Protein AF-A0A1Z8Z651-F1 (afdb_monomer)

Secondary structure (DSSP, 8-state):
-HHHHHHHHHHHHHHHHTTT-HHHHHHHHTS-HHHHHHHHHHTT---S--S----S--

Structure (mmCIF, N/CA/C/O backbone):
data_AF-A0A1Z8Z651-F1
#
_entry.id   AF-A0A1Z8Z651-F1
#
loop_
_atom_site.group_PDB
_atom_site.id
_atom_site.type_s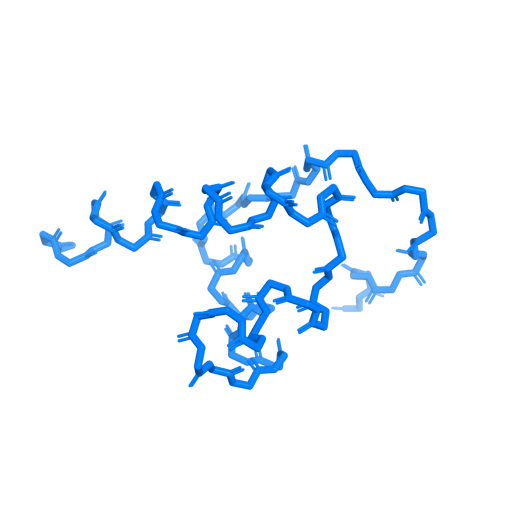ymbol
_atom_site.label_atom_id
_atom_site.label_alt_id
_atom_site.label_comp_id
_atom_site.label_asym_id
_atom_site.label_entity_id
_atom_site.label_seq_id
_atom_site.pdbx_PDB_ins_code
_atom_site.Cartn_x
_atom_site.Cartn_y
_atom_site.Cartn_z
_atom_site.occupancy
_atom_site.B_iso_or_equiv
_atom_site.auth_seq_id
_atom_site.auth_comp_id
_atom_site.auth_asym_id
_atom_site.auth_atom_id
_atom_site.pdbx_PDB_model_num
ATOM 1 N N . MET A 1 1 ? -15.829 5.666 5.998 1.00 53.31 1 MET A N 1
ATOM 2 C CA . MET A 1 1 ? -16.858 5.454 4.948 1.00 53.31 1 MET A CA 1
ATOM 3 C C . MET A 1 1 ? -16.680 4.074 4.319 1.00 53.31 1 MET A C 1
ATOM 5 O O . MET A 1 1 ? -15.568 3.571 4.308 1.00 53.31 1 MET A O 1
ATOM 9 N N . VAL A 1 2 ? -17.760 3.460 3.820 1.00 72.75 2 VAL A N 1
ATOM 10 C CA . VAL A 1 2 ? -17.862 2.046 3.373 1.00 72.75 2 VAL A CA 1
ATOM 11 C C . VAL A 1 2 ? -16.695 1.556 2.498 1.00 72.75 2 VAL A C 1
ATOM 13 O O . VAL A 1 2 ? -16.261 0.418 2.634 1.00 72.75 2 VAL A O 1
ATOM 16 N N . THR A 1 3 ? -16.125 2.416 1.657 1.00 73.38 3 THR A N 1
ATOM 17 C CA . THR A 1 3 ? -14.955 2.111 0.817 1.00 73.38 3 THR A CA 1
ATOM 18 C C . THR A 1 3 ? -13.719 1.671 1.609 1.00 73.38 3 THR A C 1
ATOM 20 O O . THR A 1 3 ? -13.009 0.764 1.185 1.00 73.38 3 THR A O 1
ATOM 23 N N . GLU A 1 4 ? -13.482 2.239 2.792 1.00 77.25 4 GLU A N 1
ATOM 24 C CA . GLU A 1 4 ? -12.333 1.909 3.651 1.00 77.25 4 GLU A CA 1
ATOM 25 C C . GLU A 1 4 ? -12.390 0.468 4.175 1.00 77.25 4 GLU A C 1
ATOM 27 O O . GLU A 1 4 ? -11.354 -0.174 4.359 1.00 77.25 4 GLU A O 1
ATOM 32 N N . VAL A 1 5 ? -13.605 -0.059 4.357 1.00 81.06 5 VAL A N 1
ATOM 33 C CA . VAL A 1 5 ? -13.855 -1.428 4.828 1.00 81.06 5 VAL A CA 1
ATOM 34 C C . VAL A 1 5 ? -13.407 -2.457 3.790 1.00 81.06 5 VAL A C 1
ATOM 36 O O . VAL A 1 5 ? -12.935 -3.523 4.165 1.00 81.06 5 VAL A O 1
ATOM 39 N N . PHE A 1 6 ? -13.492 -2.127 2.498 1.00 84.50 6 PHE A N 1
ATOM 40 C CA . PHE A 1 6 ? -13.023 -2.985 1.406 1.00 84.50 6 PHE A CA 1
ATOM 41 C C . PHE A 1 6 ? -11.552 -2.744 1.056 1.00 84.50 6 PHE A C 1
ATOM 43 O O . PHE A 1 6 ? -10.835 -3.682 0.704 1.00 84.50 6 PHE A O 1
ATOM 50 N N . GLU A 1 7 ? -11.064 -1.508 1.179 1.00 85.75 7 GLU A N 1
ATOM 51 C CA . GLU A 1 7 ? -9.663 -1.198 0.881 1.00 85.75 7 GLU A CA 1
ATOM 52 C C . GLU A 1 7 ? -8.689 -1.912 1.824 1.00 85.75 7 GLU A C 1
ATOM 54 O O . GLU A 1 7 ? -7.678 -2.447 1.365 1.00 85.75 7 GLU A O 1
ATOM 59 N N . LYS A 1 8 ? -8.991 -1.960 3.126 1.00 84.75 8 LYS A N 1
ATOM 60 C CA . LYS A 1 8 ? -8.128 -2.599 4.127 1.00 84.75 8 LYS A CA 1
ATOM 61 C C . LYS A 1 8 ? -7.853 -4.091 3.840 1.00 84.75 8 LYS A C 1
ATOM 63 O O . LYS A 1 8 ? -6.679 -4.434 3.689 1.00 84.75 8 LYS A O 1
ATOM 68 N N . PRO A 1 9 ? -8.862 -4.977 3.692 1.00 88.50 9 PRO A N 1
ATOM 69 C CA . PRO A 1 9 ? -8.629 -6.392 3.400 1.00 88.50 9 PRO A CA 1
ATOM 70 C C . PRO A 1 9 ? -8.000 -6.612 2.021 1.00 88.50 9 PRO A C 1
ATOM 72 O O . PRO A 1 9 ? -7.212 -7.538 1.851 1.00 88.50 9 PRO A O 1
ATOM 75 N N . THR A 1 10 ? -8.283 -5.745 1.044 1.00 88.75 10 THR A N 1
ATOM 76 C CA . THR A 1 10 ? -7.673 -5.826 -0.293 1.00 88.75 10 THR A CA 1
ATOM 77 C C . THR A 1 10 ? -6.163 -5.576 -0.229 1.00 88.75 10 THR A C 1
ATOM 79 O O . THR A 1 10 ? -5.373 -6.323 -0.811 1.00 88.75 10 THR A O 1
ATOM 82 N N . ILE A 1 11 ? -5.744 -4.560 0.532 1.00 86.88 11 ILE A N 1
ATOM 83 C CA . ILE A 1 11 ? -4.327 -4.257 0.761 1.00 86.88 11 ILE A CA 1
ATOM 84 C C . ILE A 1 11 ? -3.663 -5.370 1.577 1.00 86.88 11 ILE A C 1
ATOM 86 O O . ILE A 1 11 ? -2.575 -5.819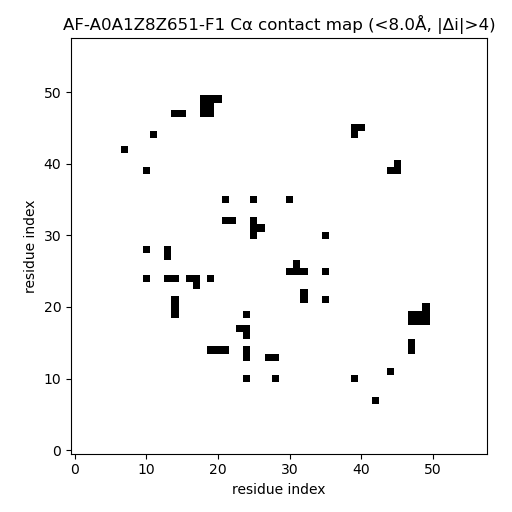 1.218 1.00 86.88 11 ILE A O 1
ATOM 90 N N . GLU A 1 12 ? -4.311 -5.859 2.636 1.00 86.62 12 GLU A N 1
ATOM 91 C CA . GLU A 1 12 ? -3.799 -6.983 3.428 1.00 86.62 12 GLU A CA 1
ATOM 9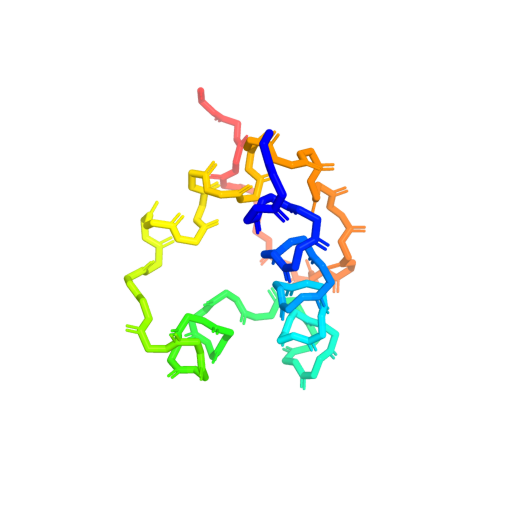2 C C . GLU A 1 12 ? -3.620 -8.253 2.587 1.00 86.62 12 GLU A C 1
ATOM 94 O O . GLU A 1 12 ? -2.604 -8.936 2.721 1.00 86.62 12 GLU A O 1
ATOM 99 N N . TYR A 1 13 ? -4.565 -8.560 1.694 1.00 88.56 13 TYR A N 1
ATOM 100 C CA . TYR A 1 13 ? -4.475 -9.704 0.790 1.00 88.56 13 TYR A CA 1
ATOM 101 C C . TYR A 1 13 ? -3.282 -9.574 -0.161 1.00 88.56 13 TYR A C 1
ATOM 103 O O . TYR A 1 13 ? -2.483 -10.505 -0.274 1.00 88.56 13 TYR A O 1
ATOM 111 N N . ALA A 1 14 ? -3.113 -8.411 -0.796 1.00 87.56 14 ALA A N 1
ATOM 112 C CA . ALA A 1 14 ? -1.984 -8.161 -1.688 1.00 87.56 14 ALA A CA 1
ATOM 113 C C . ALA A 1 14 ? -0.639 -8.257 -0.948 1.00 87.56 14 ALA A C 1
ATOM 115 O O . ALA A 1 14 ? 0.279 -8.914 -1.433 1.00 87.56 14 ALA A O 1
ATOM 116 N N . LEU A 1 15 ? -0.536 -7.676 0.253 1.00 84.44 15 LEU A N 1
ATOM 117 C CA . LEU A 1 15 ? 0.675 -7.730 1.079 1.00 84.44 15 LEU A CA 1
ATOM 118 C C . LEU A 1 15 ? 1.001 -9.150 1.550 1.00 84.44 15 LEU A C 1
ATOM 120 O O . LEU A 1 15 ? 2.163 -9.550 1.512 1.00 84.44 15 LEU A O 1
ATOM 124 N N . LYS A 1 16 ? -0.003 -9.934 1.962 1.00 85.75 16 LYS A N 1
ATOM 125 C CA . LYS A 1 16 ? 0.187 -11.350 2.314 1.00 85.75 16 LYS A CA 1
ATOM 126 C C . LYS A 1 16 ? 0.659 -12.157 1.108 1.00 85.75 16 LYS A C 1
ATOM 128 O O . LYS A 1 16 ? 1.595 -12.942 1.230 1.00 85.75 16 LYS A O 1
ATOM 133 N N . LYS A 1 17 ? 0.065 -11.920 -0.066 1.00 86.94 17 LYS A N 1
ATOM 134 C CA . LYS A 1 17 ? 0.406 -12.619 -1.312 1.00 86.94 17 LYS A CA 1
ATOM 135 C C . LYS A 1 17 ? 1.822 -12.317 -1.802 1.00 86.94 17 LYS A C 1
ATOM 137 O O . LYS A 1 17 ? 2.430 -13.161 -2.451 1.00 86.94 17 LYS A O 1
ATOM 142 N N . THR A 1 18 ? 2.362 -11.142 -1.482 1.00 84.69 18 THR A N 1
ATOM 143 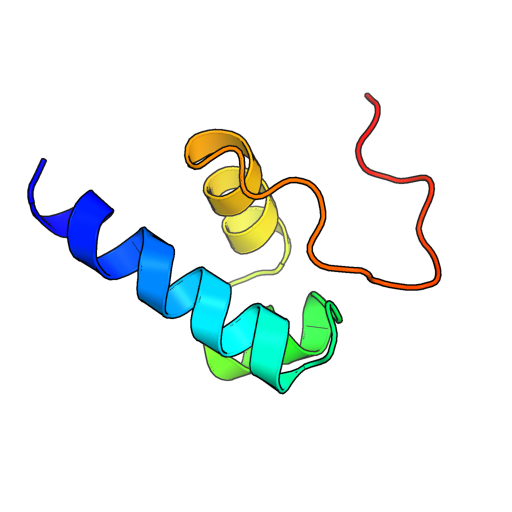C CA . THR A 1 18 ? 3.724 -10.739 -1.866 1.00 84.69 18 THR A CA 1
ATOM 144 C C . THR A 1 18 ? 4.740 -10.831 -0.734 1.00 84.69 18 THR A C 1
ATOM 146 O O . THR A 1 18 ? 5.864 -10.347 -0.896 1.00 84.69 18 THR A O 1
ATOM 149 N N . SER A 1 19 ? 4.359 -11.427 0.403 1.00 80.94 19 SER A N 1
ATOM 150 C CA . SER A 1 19 ? 5.197 -11.543 1.604 1.00 80.94 19 SER A CA 1
ATOM 151 C C . SER A 1 19 ? 5.773 -10.192 2.052 1.00 80.94 19 SER A C 1
ATOM 153 O O . SER A 1 19 ? 6.954 -10.070 2.366 1.00 80.94 19 SER A O 1
ATOM 155 N N . GLY A 1 20 ? 4.942 -9.148 2.000 1.00 74.19 20 GLY A N 1
ATOM 156 C CA . GLY A 1 20 ? 5.303 -7.793 2.411 1.00 74.19 20 GLY A CA 1
ATOM 157 C C . GLY A 1 20 ? 6.108 -6.991 1.380 1.00 74.19 20 GLY A C 1
ATOM 158 O O . GLY A 1 20 ? 6.482 -5.849 1.650 1.00 74.19 20 GLY A O 1
ATOM 159 N N . ASN A 1 21 ? 6.337 -7.521 0.172 1.00 83.25 21 ASN A N 1
ATOM 160 C CA . ASN A 1 21 ? 6.976 -6.757 -0.895 1.00 83.25 21 ASN A CA 1
ATOM 161 C C . ASN A 1 21 ? 6.013 -5.706 -1.465 1.00 83.25 21 ASN A C 1
ATOM 163 O O . ASN A 1 21 ? 5.076 -6.017 -2.206 1.00 83.25 21 ASN A O 1
ATOM 167 N N . LEU A 1 22 ? 6.295 -4.447 -1.140 1.00 81.50 22 LEU A N 1
ATOM 168 C CA . LEU A 1 22 ? 5.482 -3.292 -1.510 1.00 81.50 22 LEU A CA 1
ATOM 169 C C . LEU A 1 22 ? 5.424 -3.037 -3.011 1.00 81.50 22 LEU A C 1
ATOM 171 O O . LEU A 1 22 ? 4.378 -2.636 -3.500 1.00 81.50 22 LEU A O 1
ATOM 175 N N . THR A 1 23 ? 6.5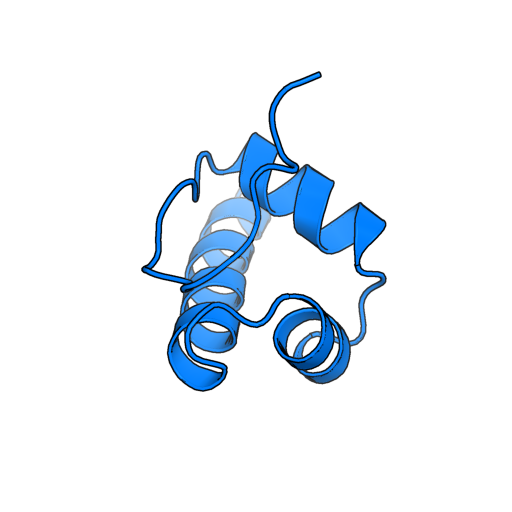24 -3.262 -3.730 1.00 85.50 23 THR A N 1
ATOM 176 C CA . THR A 1 23 ? 6.570 -3.092 -5.186 1.00 85.50 23 THR A CA 1
ATOM 177 C C . THR A 1 23 ? 5.602 -4.055 -5.851 1.00 85.50 23 THR A C 1
ATOM 179 O O . THR A 1 23 ? 4.708 -3.644 -6.577 1.00 85.50 23 THR A O 1
ATOM 182 N N . LYS A 1 24 ? 5.716 -5.342 -5.512 1.00 86.44 24 LYS A N 1
ATOM 183 C CA . LYS A 1 24 ? 4.833 -6.366 -6.069 1.00 86.44 24 LYS A CA 1
ATOM 184 C C . LYS A 1 24 ? 3.383 -6.152 -5.631 1.00 86.44 24 LYS A C 1
ATOM 186 O O . LYS A 1 24 ? 2.475 -6.355 -6.422 1.00 86.44 24 LYS A O 1
ATOM 191 N N . ALA A 1 25 ? 3.154 -5.732 -4.384 1.00 87.12 25 ALA A N 1
ATOM 192 C CA . ALA A 1 25 ? 1.804 -5.463 -3.890 1.00 87.12 25 ALA A CA 1
ATOM 193 C C . ALA A 1 25 ? 1.173 -4.268 -4.615 1.00 87.12 25 ALA A C 1
ATOM 195 O O . ALA A 1 25 ? -0.001 -4.320 -4.965 1.00 87.12 25 ALA A O 1
ATOM 196 N N . SER A 1 26 ? 1.949 -3.211 -4.873 1.00 88.50 26 SER A N 1
ATOM 197 C CA . SER A 1 26 ? 1.482 -2.041 -5.615 1.00 88.50 26 SER A CA 1
ATOM 198 C C . SER A 1 26 ? 1.185 -2.377 -7.076 1.00 88.50 26 SER A C 1
ATOM 200 O O . SER A 1 26 ? 0.175 -1.914 -7.595 1.00 88.50 26 SER A O 1
ATOM 202 N N . ASP A 1 27 ? 1.993 -3.249 -7.688 1.00 90.69 27 ASP A N 1
ATOM 203 C CA . ASP A 1 27 ? 1.773 -3.734 -9.055 1.00 90.69 27 ASP A CA 1
ATOM 204 C C . ASP A 1 27 ? 0.495 -4.588 -9.152 1.00 90.69 27 ASP A C 1
ATOM 206 O O . ASP A 1 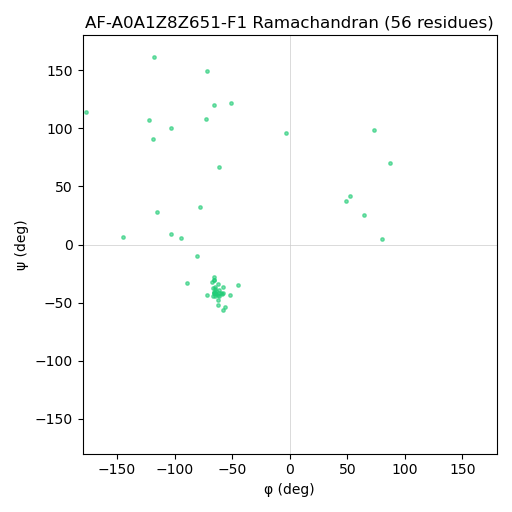27 ? -0.301 -4.399 -10.066 1.00 90.69 27 ASP A O 1
ATOM 210 N N . ILE A 1 28 ? 0.236 -5.466 -8.172 1.00 89.75 28 ILE A N 1
ATOM 211 C CA . ILE A 1 28 ? -1.000 -6.274 -8.103 1.00 89.75 28 ILE A CA 1
ATOM 212 C C . ILE A 1 28 ?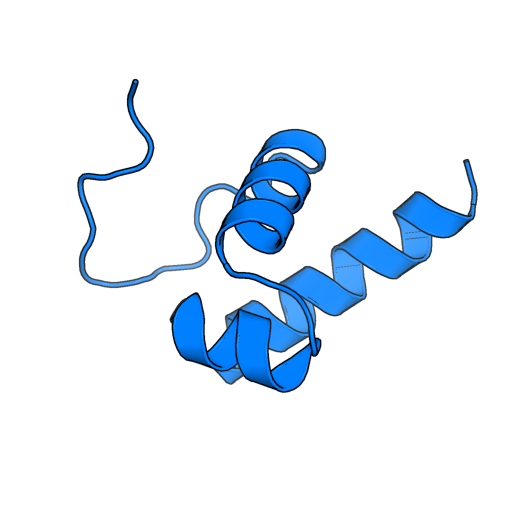 -2.240 -5.394 -7.919 1.00 89.75 28 ILE A C 1
ATOM 214 O O . ILE A 1 28 ? -3.291 -5.668 -8.491 1.00 89.75 28 ILE A O 1
ATOM 218 N N . LEU A 1 29 ? -2.127 -4.351 -7.098 1.00 88.12 29 LEU A N 1
ATOM 219 C CA . LEU A 1 29 ? -3.215 -3.416 -6.824 1.00 88.12 29 LEU A CA 1
ATOM 220 C C . LEU A 1 29 ? -3.386 -2.363 -7.932 1.00 88.12 29 LEU A C 1
ATOM 222 O O . LEU A 1 29 ? -4.354 -1.608 -7.890 1.00 88.12 29 LEU A O 1
ATOM 226 N N . GLY A 1 30 ? -2.452 -2.277 -8.886 1.00 91.81 30 GLY A N 1
ATOM 227 C CA . GLY A 1 30 ? -2.460 -1.268 -9.948 1.00 91.81 30 GLY A CA 1
ATOM 228 C C . GLY A 1 30 ? -2.301 0.169 -9.439 1.00 91.81 30 GLY A C 1
ATOM 229 O O . GLY A 1 30 ? -2.764 1.109 -10.081 1.00 91.81 30 GLY A O 1
ATOM 230 N N . ILE A 1 31 ? -1.682 0.362 -8.273 1.00 90.31 31 ILE A N 1
ATOM 231 C CA . ILE A 1 31 ? -1.470 1.684 -7.670 1.00 90.31 31 ILE A CA 1
ATOM 232 C C . ILE A 1 31 ? 0.015 1.981 -7.537 1.00 90.31 31 ILE A C 1
ATOM 234 O O . ILE A 1 31 ? 0.858 1.092 -7.518 1.00 90.31 31 ILE A O 1
ATOM 238 N N . THR A 1 32 ? 0.366 3.253 -7.375 1.00 88.06 32 THR A N 1
ATOM 239 C CA . THR A 1 32 ? 1.760 3.614 -7.117 1.00 88.06 32 THR A CA 1
ATOM 240 C C . THR A 1 32 ? 2.186 3.210 -5.705 1.00 88.06 32 THR A C 1
ATOM 242 O O . THR A 1 32 ? 1.399 3.264 -4.753 1.00 88.06 32 THR A O 1
ATOM 245 N N . ARG A 1 33 ? 3.476 2.883 -5.535 1.00 84.56 33 ARG A N 1
ATOM 246 C CA . ARG A 1 33 ? 4.067 2.568 -4.222 1.00 84.56 33 ARG A CA 1
ATOM 247 C C . ARG A 1 33 ? 3.777 3.665 -3.199 1.00 84.56 33 ARG A C 1
ATOM 249 O O . ARG A 1 33 ? 3.386 3.360 -2.083 1.00 84.56 33 ARG A O 1
ATOM 256 N N . SER A 1 34 ? 3.907 4.939 -3.574 1.00 83.88 34 SER A N 1
ATOM 257 C CA . SER A 1 34 ? 3.632 6.092 -2.702 1.00 83.88 34 SER A CA 1
ATOM 258 C C . SER A 1 34 ? 2.171 6.170 -2.243 1.00 83.88 34 SER A C 1
ATOM 260 O O . SER A 1 34 ? 1.912 6.553 -1.102 1.00 83.88 34 SER A O 1
ATOM 262 N N . THR A 1 35 ? 1.221 5.751 -3.080 1.00 88.94 35 THR A N 1
ATOM 263 C CA . THR A 1 35 ? -0.196 5.645 -2.704 1.00 88.94 35 THR A CA 1
ATOM 264 C C . THR A 1 35 ? -0.422 4.475 -1.755 1.00 88.94 35 THR A C 1
ATOM 266 O O . THR A 1 35 ? -1.077 4.646 -0.728 1.00 88.94 35 THR A O 1
ATOM 269 N N . LEU A 1 36 ? 0.187 3.316 -2.033 1.00 85.50 36 LEU A N 1
ATOM 270 C CA . LEU A 1 36 ? 0.144 2.158 -1.138 1.00 85.50 36 LEU A CA 1
ATOM 271 C C . LEU A 1 36 ? 0.705 2.504 0.252 1.00 85.50 36 LEU A C 1
ATOM 273 O O . LEU A 1 36 ? 0.085 2.163 1.254 1.00 85.50 36 LEU A O 1
ATOM 277 N N . ARG A 1 37 ? 1.806 3.271 0.325 1.00 84.50 37 ARG A N 1
ATOM 278 C CA . ARG A 1 37 ? 2.365 3.799 1.587 1.00 84.50 37 ARG A CA 1
ATOM 279 C C . ARG A 1 37 ? 1.348 4.611 2.372 1.00 84.50 37 ARG A C 1
ATOM 281 O O . ARG A 1 37 ? 1.110 4.322 3.538 1.00 84.50 37 ARG A O 1
ATOM 288 N N . LYS A 1 38 ? 0.747 5.615 1.726 1.00 85.38 38 LYS A N 1
ATOM 289 C CA . LYS A 1 38 ? -0.248 6.493 2.355 1.00 85.38 38 LYS A CA 1
ATOM 290 C C . LYS A 1 38 ? -1.444 5.693 2.865 1.00 85.38 38 LYS A C 1
ATOM 292 O O . LYS A 1 38 ? -1.889 5.928 3.983 1.00 85.38 38 LYS A O 1
ATOM 297 N N . LYS A 1 39 ? -1.925 4.719 2.084 1.00 85.75 39 LYS A N 1
ATOM 298 C CA . LYS A 1 39 ? -3.018 3.830 2.498 1.00 85.75 39 LYS A CA 1
ATOM 299 C C . LYS A 1 39 ? -2.615 2.923 3.666 1.00 85.75 39 LYS A C 1
ATOM 301 O O . LYS A 1 39 ? -3.382 2.796 4.611 1.00 85.75 39 LYS A O 1
ATOM 306 N N . MET A 1 40 ? -1.405 2.361 3.670 1.00 83.19 40 MET A N 1
ATOM 307 C CA . MET A 1 40 ? -0.906 1.570 4.805 1.00 83.19 40 MET A CA 1
ATOM 308 C C . MET A 1 40 ? -0.801 2.391 6.092 1.00 83.19 40 MET A C 1
ATOM 310 O O . MET A 1 40 ? -1.200 1.897 7.142 1.00 83.19 40 MET A O 1
ATOM 314 N N . THR A 1 41 ? -0.314 3.634 6.018 1.00 83.19 41 THR A N 1
ATOM 315 C CA . THR A 1 41 ? -0.286 4.549 7.170 1.00 83.19 41 THR A CA 1
ATOM 316 C C . THR A 1 41 ? -1.699 4.909 7.627 1.00 83.19 41 THR A C 1
ATOM 318 O O . THR A 1 41 ? -1.967 4.895 8.821 1.00 83.19 41 THR A O 1
ATOM 321 N N . LYS A 1 42 ? -2.620 5.164 6.689 1.00 84.38 42 LYS A N 1
ATOM 322 C CA . LYS A 1 42 ? -4.027 5.483 6.979 1.00 84.38 42 LYS A CA 1
ATOM 323 C C . LYS A 1 42 ? -4.753 4.346 7.707 1.00 84.38 42 LYS A C 1
ATOM 325 O O . LYS A 1 42 ? -5.548 4.604 8.601 1.00 84.38 42 LYS A O 1
ATOM 330 N N . TYR A 1 43 ? -4.481 3.099 7.327 1.00 82.81 43 TYR A N 1
ATOM 331 C CA . TYR A 1 43 ? -5.106 1.911 7.917 1.00 82.81 43 TYR A CA 1
ATOM 332 C C . TYR A 1 43 ? -4.284 1.277 9.049 1.00 82.81 43 TYR A C 1
ATOM 334 O O . TYR A 1 43 ? -4.652 0.206 9.533 1.00 82.81 43 TYR A O 1
ATOM 342 N N . SER A 1 44 ? -3.178 1.914 9.458 1.00 72.62 44 SER A N 1
ATOM 343 C CA . SER A 1 44 ? -2.223 1.407 10.453 1.00 72.62 44 SER A CA 1
ATOM 344 C C . SER A 1 44 ? -1.784 -0.044 10.199 1.00 72.62 44 SER A C 1
ATOM 346 O O . SER A 1 44 ? -1.574 -0.809 11.134 1.00 72.62 44 SER A O 1
ATOM 348 N N . LEU A 1 45 ? -1.607 -0.431 8.929 1.00 71.75 45 LEU A N 1
ATOM 349 C CA . LEU A 1 45 ? -1.180 -1.779 8.506 1.00 71.75 45 LEU A CA 1
ATOM 350 C C . LEU A 1 45 ? 0.334 -1.999 8.678 1.00 71.75 45 LEU A C 1
ATOM 352 O O . LEU A 1 45 ? 0.981 -2.696 7.892 1.00 71.75 45 LEU A O 1
ATOM 356 N N . ALA A 1 46 ? 0.924 -1.363 9.688 1.00 58.91 46 ALA A N 1
ATOM 357 C CA . ALA A 1 46 ? 2.325 -1.527 10.012 1.00 58.91 46 ALA A CA 1
ATOM 358 C C . ALA A 1 46 ? 2.546 -2.967 10.486 1.00 58.91 46 ALA A C 1
ATOM 360 O O . ALA A 1 46 ? 2.001 -3.373 11.504 1.00 58.91 46 ALA A O 1
ATOM 361 N N . GLN A 1 47 ? 3.405 -3.696 9.775 1.00 52.62 47 GLN A N 1
ATOM 362 C CA . GLN A 1 47 ? 3.922 -5.018 10.146 1.00 52.62 47 GLN A CA 1
ATOM 363 C C . GLN A 1 47 ? 3.076 -6.226 9.729 1.00 52.62 47 GLN A C 1
ATOM 365 O O . GLN A 1 47 ? 2.597 -7.002 10.549 1.00 52.62 47 GLN A O 1
ATOM 370 N N . ILE A 1 48 ? 3.044 -6.497 8.426 1.00 53.53 48 ILE A N 1
ATOM 371 C CA . ILE A 1 48 ? 3.025 -7.890 7.973 1.00 53.53 48 ILE A CA 1
ATOM 372 C C . ILE A 1 48 ? 4.449 -8.179 7.501 1.00 53.53 48 ILE A C 1
ATOM 374 O O . ILE A 1 48 ? 4.858 -7.680 6.457 1.00 53.53 48 ILE A O 1
ATOM 378 N N . HIS A 1 49 ? 5.213 -8.855 8.368 1.00 49.66 49 HIS A N 1
ATOM 379 C CA . HIS A 1 49 ? 6.571 -9.383 8.182 1.00 49.66 49 HIS A CA 1
ATOM 380 C C . HIS A 1 49 ? 7.142 -9.184 6.765 1.00 49.66 49 HIS A C 1
ATOM 382 O O . HIS A 1 49 ? 6.902 -9.993 5.874 1.00 49.66 49 HIS A O 1
ATOM 388 N N . CYS A 1 50 ? 7.930 -8.127 6.560 1.00 40.62 50 CYS A N 1
ATOM 389 C CA . CYS A 1 50 ? 8.794 -8.021 5.389 1.00 40.62 50 CYS A CA 1
ATOM 390 C C . CYS A 1 50 ? 10.220 -7.862 5.890 1.00 40.62 50 CYS A C 1
ATOM 392 O O . CYS A 1 50 ? 10.597 -6.808 6.410 1.00 40.62 50 CYS A O 1
ATOM 394 N N . ALA A 1 51 ? 11.019 -8.916 5.745 1.00 49.94 51 ALA A N 1
ATOM 395 C CA . ALA A 1 51 ? 12.458 -8.807 5.876 1.00 49.94 51 ALA A CA 1
ATOM 396 C C . ALA A 1 51 ? 12.936 -7.651 4.977 1.00 49.94 51 ALA A C 1
ATOM 398 O O . ALA A 1 51 ? 12.699 -7.657 3.771 1.00 49.94 51 ALA A O 1
ATOM 399 N N . LYS A 1 52 ? 13.600 -6.664 5.590 1.00 52.34 52 LYS A N 1
ATOM 400 C CA . LYS A 1 52 ? 14.132 -5.429 4.987 1.00 52.34 52 LYS A CA 1
ATOM 401 C C . LYS A 1 52 ? 13.068 -4.380 4.616 1.00 52.34 52 LYS A C 1
ATOM 403 O O . LYS A 1 52 ? 12.525 -4.368 3.518 1.00 52.34 52 LYS A O 1
ATOM 408 N N . THR A 1 53 ? 12.889 -3.380 5.481 1.00 43.16 53 THR A N 1
ATOM 409 C CA . THR A 1 53 ? 13.339 -2.001 5.187 1.00 43.16 53 THR A CA 1
ATOM 410 C C . THR A 1 53 ? 13.093 -1.062 6.370 1.00 43.16 53 THR A C 1
ATOM 412 O O . THR A 1 53 ? 11.972 -0.709 6.726 1.00 43.16 53 THR A O 1
ATOM 415 N N . ASN A 1 54 ? 14.205 -0.602 6.927 1.00 50.59 54 ASN A N 1
ATOM 416 C CA . ASN A 1 54 ? 14.359 0.579 7.763 1.00 50.59 54 ASN A CA 1
ATOM 417 C C . ASN A 1 54 ? 13.970 1.863 6.978 1.00 50.59 54 ASN A C 1
ATOM 419 O O . ASN A 1 54 ? 14.846 2.635 6.607 1.00 50.59 54 ASN A O 1
ATOM 423 N N . ALA A 1 55 ? 12.692 2.046 6.597 1.00 52.00 55 ALA A N 1
ATOM 424 C CA . ALA A 1 55 ? 12.300 3.114 5.651 1.00 52.00 55 ALA A CA 1
ATOM 425 C C . ALA A 1 55 ? 10.925 3.789 5.877 1.00 52.00 55 ALA A C 1
ATOM 427 O O . ALA A 1 55 ? 10.508 4.615 5.059 1.00 52.00 55 ALA A O 1
ATOM 428 N N . TYR A 1 56 ? 10.214 3.490 6.970 1.00 49.41 56 TYR A N 1
ATOM 429 C CA . TYR A 1 56 ? 8.931 4.141 7.315 1.00 49.41 56 TYR A CA 1
ATOM 430 C C . TYR A 1 56 ? 8.992 4.955 8.610 1.00 49.41 56 TYR A C 1
ATOM 432 O O . TYR A 1 56 ? 7.987 5.125 9.289 1.00 49.41 56 TYR A O 1
ATOM 440 N N . ARG A 1 57 ? 10.178 5.471 8.938 1.00 36.09 57 ARG A N 1
ATOM 441 C CA . ARG A 1 57 ? 10.385 6.450 10.003 1.00 36.09 57 ARG A CA 1
ATOM 442 C C . ARG A 1 57 ? 10.947 7.723 9.371 1.00 36.09 57 ARG A C 1
ATOM 444 O O . ARG A 1 57 ? 12.153 7.833 9.180 1.00 36.09 57 ARG A O 1
ATOM 451 N N . LYS A 1 58 ? 10.066 8.637 8.981 1.00 40.59 58 LYS A N 1
ATOM 452 C CA . LYS A 1 58 ? 10.364 10.066 8.912 1.00 40.59 58 LYS A CA 1
ATOM 453 C C . LYS A 1 58 ? 9.091 10.823 9.235 1.00 40.59 58 LYS A C 1
ATOM 455 O O . LYS A 1 58 ? 8.044 10.403 8.694 1.00 40.59 58 LYS A O 1
#

Mean predicted aligned error: 7.33 Å

Sequence (58 aa):
MVTEVFEKPTIEYALKKTSGNLTKASDILGITRSTLRKKMTKYSLAQIHCAKTNAYRK

pLDDT: mean 75.75, std 16.09, range [36.09, 91.81]

Nearest PDB structures (foldseek):
  1fip-assembly1_B  TM=9.867E-01  e=1.907E-02  Escherichia coli
  1etv-assembly1_B  TM=9.904E-01  e=2.305E-02  Escherichia coli
  1ety-assembly1_A  TM=9.837E-01  e=2.305E-02  Escherichia coli
  1ety-assembly1_B  TM=9.911E-01  e=2.786E-02  Escherichia coli
  2m8g-assembly1_X  TM=8.774E-01  e=1.354E-01  Aquifex aeolicus VF5

Foldseek 3Di:
DVVLVVVVVLLVVLCVVVQNPLVSSCVVVVHDSVVSLVNCVVNVVPDPDDDDDPPNDD

Radius of gyration: 10.81 Å; Cα contacts (8 Å, |Δi|>4): 37; chains: 1; bo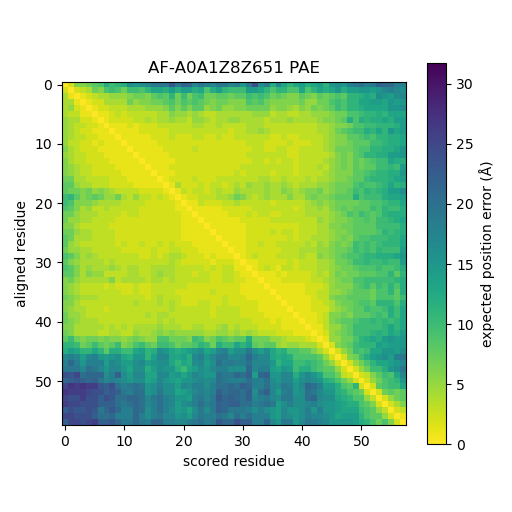unding box: 32×23×20 Å

Solvent-accessible surface area (backbone atoms only — not comparable to full-atom values): 3583 Å² total; per-residue (Å²): 112,78,67,58,71,55,50,54,58,52,50,51,50,36,29,62,76,42,55,38,36,54,6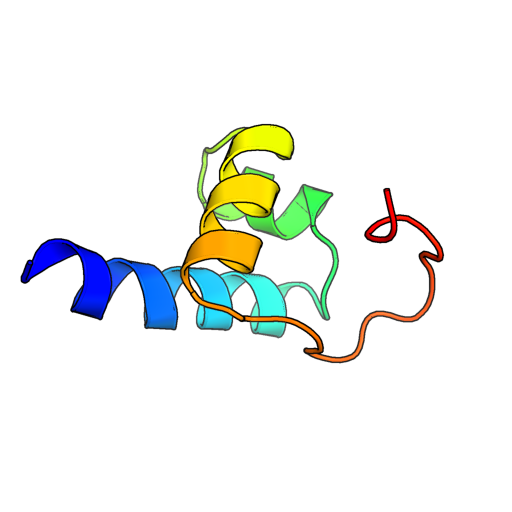6,60,21,15,61,76,69,74,46,54,56,73,55,50,49,53,51,34,63,73,69,64,61,78,81,62,74,41,91,83,72,102,74,87,84,129